Protein AF-A0A6J6NXK2-F1 (afdb_monomer)

Structure (mmCIF, N/CA/C/O backbone):
data_AF-A0A6J6NXK2-F1
#
_entry.id   AF-A0A6J6NXK2-F1
#
loop_
_atom_site.group_PDB
_atom_site.id
_atom_site.type_symbol
_atom_site.label_atom_id
_atom_site.label_alt_id
_atom_site.label_comp_id
_atom_site.label_asym_id
_atom_site.label_entity_id
_atom_site.label_seq_id
_atom_site.pdbx_PDB_ins_code
_atom_site.Cartn_x
_atom_site.Cartn_y
_atom_site.Cartn_z
_atom_site.occupancy
_atom_site.B_iso_or_equiv
_atom_site.auth_seq_id
_atom_site.auth_comp_id
_atom_site.auth_asym_id
_atom_site.auth_atom_id
_atom_site.pdbx_PDB_model_num
ATOM 1 N N . MET A 1 1 ? -5.248 13.381 -4.659 1.00 52.69 1 MET A N 1
ATOM 2 C CA . MET A 1 1 ? -5.295 11.918 -4.891 1.00 52.69 1 MET A CA 1
ATOM 3 C C . MET A 1 1 ? -4.091 11.531 -5.738 1.00 52.69 1 MET A C 1
ATOM 5 O O . MET A 1 1 ? -3.970 12.039 -6.843 1.00 52.69 1 MET A O 1
ATOM 9 N N . ILE A 1 2 ? -3.185 10.689 -5.237 1.00 67.19 2 ILE A N 1
ATOM 10 C CA . ILE A 1 2 ? -2.127 10.108 -6.083 1.00 67.19 2 ILE A CA 1
ATOM 11 C C . ILE A 1 2 ? -2.796 8.983 -6.880 1.00 67.19 2 ILE A C 1
ATOM 13 O O . ILE A 1 2 ? -3.348 8.070 -6.273 1.00 67.19 2 ILE A O 1
ATOM 17 N N . THR A 1 3 ? -2.818 9.061 -8.207 1.00 78.62 3 THR A N 1
ATOM 18 C CA . THR A 1 3 ? -3.435 8.031 -9.059 1.00 78.62 3 THR A CA 1
ATOM 19 C C . THR A 1 3 ? -2.338 7.200 -9.710 1.00 78.62 3 THR A C 1
ATOM 21 O O . THR A 1 3 ? -1.399 7.747 -10.279 1.00 78.62 3 THR A O 1
ATOM 24 N N . GLN A 1 4 ? -2.424 5.877 -9.586 1.00 84.69 4 GLN A N 1
ATOM 25 C CA . GLN A 1 4 ? -1.582 4.956 -10.342 1.00 84.69 4 GLN A CA 1
ATOM 26 C C . GLN A 1 4 ? -2.299 4.643 -11.649 1.00 84.69 4 GLN A C 1
ATOM 28 O O . GLN A 1 4 ? -3.421 4.141 -11.624 1.00 84.69 4 GLN A O 1
ATOM 33 N N . ARG A 1 5 ? -1.675 4.961 -12.783 1.00 87.06 5 ARG A N 1
ATOM 34 C CA . ARG A 1 5 ? -2.214 4.634 -14.105 1.00 87.06 5 ARG A CA 1
ATOM 35 C C . ARG A 1 5 ? -1.363 3.528 -14.721 1.00 87.06 5 ARG A C 1
ATOM 37 O O . ARG A 1 5 ? -0.155 3.730 -14.842 1.00 87.06 5 ARG A O 1
ATOM 44 N N . PRO A 1 6 ? -1.951 2.382 -15.101 1.00 87.44 6 PRO A N 1
ATOM 45 C CA . PRO A 1 6 ? -1.214 1.373 -15.844 1.00 87.44 6 PRO A CA 1
ATOM 46 C C . PRO A 1 6 ? -0.836 1.943 -17.216 1.00 87.44 6 PRO A C 1
ATOM 48 O O . PRO A 1 6 ? -1.658 2.567 -17.887 1.00 87.44 6 PRO A O 1
ATOM 51 N N . LEU A 1 7 ? 0.420 1.752 -17.619 1.00 88.06 7 LEU A N 1
ATOM 52 C CA . LEU A 1 7 ? 0.945 2.208 -18.905 1.00 88.06 7 LEU A CA 1
ATOM 53 C C . LEU A 1 7 ? 1.565 1.021 -19.639 1.00 88.06 7 LEU A C 1
ATOM 55 O O . LEU A 1 7 ? 2.506 0.410 -19.138 1.00 88.06 7 LEU A O 1
ATOM 59 N N . ALA A 1 8 ? 1.077 0.736 -20.843 1.00 87.50 8 ALA A N 1
ATOM 60 C CA . ALA A 1 8 ? 1.727 -0.185 -21.766 1.00 87.50 8 ALA A CA 1
ATOM 61 C C . ALA A 1 8 ? 2.635 0.624 -22.701 1.00 87.50 8 ALA A C 1
ATOM 63 O O . ALA A 1 8 ? 2.156 1.444 -23.482 1.00 87.50 8 ALA A O 1
ATOM 64 N N . LYS A 1 9 ? 3.953 0.425 -22.603 1.00 82.88 9 LYS A N 1
ATOM 65 C CA . LYS A 1 9 ? 4.929 1.031 -23.519 1.00 82.88 9 LYS A CA 1
ATOM 66 C C . LYS A 1 9 ? 5.494 -0.049 -24.429 1.00 82.88 9 LYS A C 1
ATOM 68 O O . LYS A 1 9 ? 6.016 -1.047 -23.939 1.00 82.88 9 LYS A O 1
ATOM 73 N N . ARG A 1 10 ? 5.429 0.171 -25.745 1.00 82.50 10 ARG A N 1
ATOM 74 C CA . ARG A 1 10 ? 6.144 -0.665 -26.714 1.00 82.50 10 ARG A CA 1
ATOM 75 C C . ARG A 1 10 ? 7.644 -0.516 -26.463 1.00 82.50 10 ARG A C 1
ATOM 77 O O . ARG A 1 10 ? 8.161 0.600 -26.469 1.00 82.50 10 ARG A O 1
ATOM 84 N N . MET A 1 11 ? 8.318 -1.630 -26.190 1.00 79.81 11 MET A N 1
ATOM 85 C CA . MET A 1 11 ? 9.763 -1.645 -25.940 1.00 79.81 11 MET A CA 1
ATOM 86 C C . MET A 1 11 ? 10.547 -1.938 -27.217 1.00 79.81 11 MET A C 1
ATOM 88 O O . MET A 1 11 ? 11.545 -1.279 -27.482 1.00 79.81 11 MET A O 1
ATOM 92 N N . LEU A 1 12 ? 10.060 -2.881 -28.025 1.00 80.81 12 LEU A N 1
ATOM 93 C CA . LEU A 1 12 ? 10.629 -3.267 -29.313 1.00 80.81 12 LEU A CA 1
ATOM 94 C C . LEU A 1 12 ? 9.497 -3.606 -30.305 1.00 80.81 12 LEU A C 1
ATOM 96 O O . LEU A 1 12 ? 8.406 -3.975 -29.858 1.00 80.81 12 LEU A O 1
ATOM 100 N N . PRO A 1 13 ? 9.733 -3.487 -31.626 1.00 77.44 13 PRO A N 1
ATOM 101 C CA . PRO A 1 13 ? 10.898 -2.852 -32.253 1.00 77.44 13 PRO A CA 1
ATOM 102 C C . PRO A 1 13 ? 10.901 -1.335 -32.016 1.00 77.44 13 PRO A C 1
ATOM 104 O O . PRO A 1 13 ? 9.840 -0.733 -31.799 1.00 77.44 13 PRO A O 1
ATOM 107 N N . LEU A 1 14 ? 12.089 -0.722 -32.034 1.00 71.75 14 LEU A N 1
ATOM 108 C CA . LEU A 1 14 ? 12.217 0.734 -31.960 1.00 71.75 14 LEU A CA 1
ATOM 109 C C . LEU A 1 14 ? 11.453 1.361 -33.129 1.00 71.75 14 LEU A C 1
ATOM 111 O O . LEU A 1 14 ? 11.466 0.853 -34.247 1.00 71.75 14 LEU A O 1
ATOM 115 N N . GLU A 1 15 ? 10.715 2.426 -32.846 1.00 72.56 15 GLU A N 1
ATOM 116 C CA . GLU A 1 15 ? 10.096 3.224 -33.894 1.00 72.56 15 GLU A CA 1
ATOM 117 C C . GLU A 1 15 ? 11.198 4.036 -34.573 1.00 72.56 15 GLU A C 1
ATOM 119 O O . GLU A 1 15 ? 11.879 4.827 -33.920 1.00 72.56 15 GLU A O 1
ATOM 124 N N . ILE A 1 16 ? 11.419 3.779 -35.862 1.00 67.12 16 ILE A N 1
ATOM 125 C CA . ILE A 1 16 ? 12.352 4.562 -36.6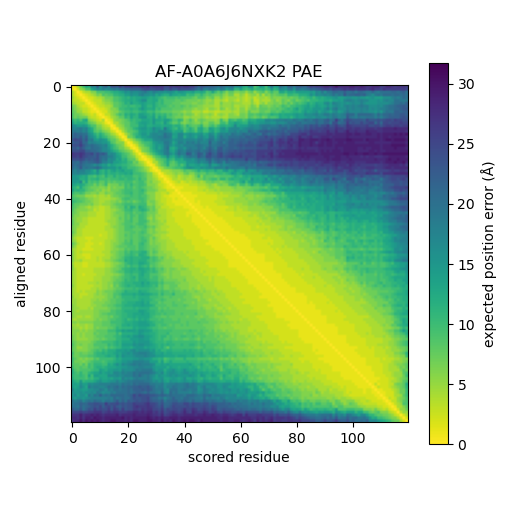66 1.00 67.12 16 ILE A CA 1
ATOM 126 C C . ILE A 1 16 ? 11.627 5.863 -36.984 1.00 67.12 16 ILE A C 1
ATOM 128 O O . ILE A 1 16 ? 10.725 5.894 -37.818 1.00 67.12 16 ILE A O 1
ATOM 132 N N . VAL A 1 17 ? 11.976 6.926 -36.266 1.00 72.75 17 VAL A N 1
ATOM 133 C CA . VAL A 1 17 ? 11.512 8.268 -36.608 1.00 72.75 17 VAL A CA 1
ATOM 134 C C . VAL A 1 17 ? 12.358 8.718 -37.788 1.00 72.75 17 VAL A C 1
ATOM 136 O O . VAL A 1 17 ? 13.546 8.996 -37.621 1.00 72.7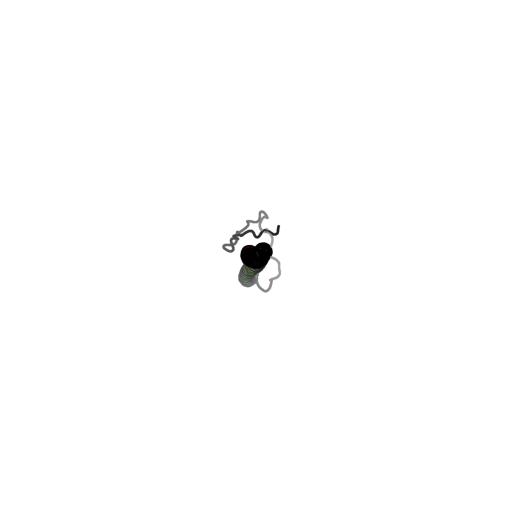5 17 VAL A O 1
ATOM 139 N N . GLU A 1 18 ? 11.773 8.736 -38.985 1.00 65.25 18 GLU A N 1
ATOM 140 C CA . GLU A 1 18 ? 12.462 9.296 -40.142 1.00 65.25 18 GLU A CA 1
ATOM 141 C C . GLU A 1 18 ? 12.747 10.774 -39.877 1.00 65.25 18 GLU A C 1
ATOM 143 O O . GLU A 1 18 ? 11.855 11.574 -39.584 1.00 65.25 18 GLU A O 1
ATOM 148 N N . SER A 1 19 ? 14.029 11.124 -39.915 1.00 67.00 19 SER A N 1
ATOM 149 C CA . SER A 1 19 ? 14.457 12.508 -39.799 1.00 67.00 19 SER A CA 1
ATOM 150 C C . SER A 1 19 ? 14.059 13.246 -41.073 1.00 67.00 19 SER A C 1
ATOM 152 O O . SER A 1 19 ? 14.411 12.821 -42.169 1.00 67.00 19 SER A O 1
ATOM 154 N N . SER A 1 20 ? 13.371 14.382 -40.942 1.00 64.00 20 SER A N 1
ATOM 155 C CA . SER A 1 20 ? 13.101 15.279 -42.074 1.00 64.00 20 SER A CA 1
ATOM 156 C C . SER A 1 20 ? 14.341 16.062 -42.518 1.00 64.00 20 SER A C 1
ATOM 158 O O . SER A 1 20 ? 14.259 16.864 -43.448 1.00 64.00 20 SER A O 1
ATOM 160 N N . ALA A 1 21 ? 15.469 15.907 -41.817 1.00 69.56 21 ALA A N 1
ATOM 161 C CA . ALA A 1 21 ? 16.724 16.512 -42.224 1.00 69.56 21 ALA A CA 1
ATOM 162 C C . ALA A 1 21 ? 17.290 15.721 -43.414 1.00 69.56 21 ALA A C 1
ATOM 164 O O . ALA A 1 21 ? 17.419 14.498 -43.304 1.00 69.56 21 ALA A O 1
ATOM 165 N N . PRO A 1 22 ? 17.640 16.387 -44.530 1.00 64.25 22 PRO A N 1
ATOM 166 C CA . PRO A 1 22 ? 18.340 15.717 -45.614 1.00 64.25 22 PRO A CA 1
ATOM 167 C C . PRO A 1 22 ? 19.620 15.071 -45.056 1.00 64.25 22 PRO A C 1
ATOM 169 O O . PRO A 1 22 ? 20.255 15.662 -44.172 1.00 64.25 22 PRO A O 1
ATOM 172 N N . PRO A 1 23 ? 19.992 13.862 -45.521 1.00 66.31 23 PRO A N 1
ATOM 173 C CA . PRO A 1 23 ? 21.270 13.268 -45.152 1.00 66.31 23 PRO A CA 1
ATOM 174 C C . PRO A 1 23 ? 22.377 14.285 -45.433 1.00 66.31 23 PRO A C 1
ATOM 176 O O . PRO A 1 23 ? 22.305 15.020 -46.417 1.00 66.31 23 PRO A O 1
ATOM 179 N N . ALA A 1 24 ? 23.353 14.380 -44.528 1.00 67.31 24 ALA A N 1
ATOM 180 C CA . ALA A 1 24 ? 24.446 15.330 -44.666 1.00 67.31 24 ALA A CA 1
ATOM 181 C C . ALA A 1 24 ? 25.201 15.040 -45.972 1.00 67.31 24 ALA A C 1
ATOM 183 O O . ALA A 1 24 ? 25.967 14.084 -46.055 1.00 67.31 24 ALA A O 1
ATOM 184 N N . ASP A 1 25 ? 24.939 15.852 -46.993 1.00 57.41 25 ASP A N 1
ATOM 185 C CA . ASP A 1 25 ? 25.555 15.746 -48.310 1.00 57.41 25 ASP A CA 1
ATOM 186 C C . ASP A 1 25 ? 26.908 16.468 -48.239 1.00 57.41 25 ASP A C 1
ATOM 188 O O . ASP A 1 25 ? 27.049 17.655 -48.536 1.00 57.41 25 ASP A O 1
ATOM 192 N N . GLY A 1 26 ? 27.896 15.781 -47.669 1.00 65.31 26 GLY A N 1
ATOM 193 C CA . GLY A 1 26 ? 29.229 16.313 -47.422 1.00 65.31 26 GLY A CA 1
ATOM 194 C C . GLY A 1 26 ? 30.245 15.191 -47.215 1.00 65.31 26 GLY A C 1
ATOM 195 O O . GLY A 1 26 ? 29.860 14.075 -46.862 1.00 65.31 26 GLY A O 1
ATOM 196 N N . PRO A 1 27 ? 31.544 15.450 -47.455 1.00 65.25 27 PRO A N 1
ATOM 197 C CA . PRO A 1 27 ? 32.577 14.454 -47.212 1.00 65.25 27 PRO A CA 1
ATOM 198 C C . PRO A 1 27 ? 32.523 13.998 -45.750 1.00 65.25 27 PRO A C 1
ATOM 200 O O . PRO A 1 27 ? 32.377 14.819 -44.840 1.00 65.25 27 PRO A O 1
ATOM 203 N N . LEU A 1 28 ? 32.637 12.683 -45.541 1.00 69.50 28 LEU A N 1
ATOM 204 C CA . LEU A 1 28 ? 32.782 12.097 -44.211 1.00 69.50 28 LEU A CA 1
ATOM 205 C C . LEU A 1 28 ? 33.934 12.800 -43.466 1.00 69.50 28 LEU A C 1
ATOM 207 O O . LEU A 1 28 ? 34.900 13.228 -44.109 1.00 69.50 28 LEU A O 1
ATOM 211 N N . PRO A 1 29 ? 33.846 12.957 -42.133 1.00 71.88 29 PRO A N 1
ATOM 212 C CA . PRO A 1 29 ? 34.912 13.584 -41.359 1.00 71.88 29 PRO A CA 1
ATOM 213 C C . PRO A 1 29 ? 36.269 12.932 -41.666 1.00 71.88 29 PRO A C 1
ATOM 215 O O . PRO A 1 29 ? 36.374 11.714 -41.754 1.00 71.88 29 PRO A O 1
ATOM 218 N N . LEU A 1 30 ? 37.318 13.753 -41.813 1.00 75.62 30 LEU A N 1
ATOM 219 C CA . LEU A 1 30 ? 38.698 13.329 -42.128 1.00 75.62 30 LEU A CA 1
ATOM 220 C C . LEU A 1 30 ? 39.384 12.530 -40.997 1.00 75.62 30 LEU A C 1
ATOM 222 O O . LEU A 1 30 ? 40.587 12.290 -41.055 1.00 75.62 30 LEU A O 1
ATOM 226 N N . TYR A 1 31 ? 38.648 12.182 -39.946 1.00 76.56 31 TYR A N 1
ATOM 227 C CA . TYR A 1 31 ? 39.136 11.499 -38.759 1.00 76.56 31 TYR A CA 1
ATOM 228 C C . TYR A 1 31 ? 38.201 10.345 -38.412 1.00 76.56 31 TYR A C 1
ATOM 230 O O . TYR A 1 31 ? 36.976 10.471 -38.470 1.00 76.56 31 TYR A O 1
ATOM 238 N N . GLU A 1 32 ? 38.801 9.217 -38.051 1.00 77.06 32 GLU A N 1
ATOM 239 C CA . GLU A 1 32 ? 38.093 8.013 -37.639 1.00 77.06 32 GLU A CA 1
ATOM 240 C C . GLU A 1 32 ? 37.788 8.085 -36.139 1.00 77.06 32 GLU A C 1
ATOM 242 O O . GLU A 1 32 ? 38.620 8.507 -35.333 1.00 77.06 32 GLU A O 1
ATOM 247 N N . PHE A 1 33 ? 36.566 7.7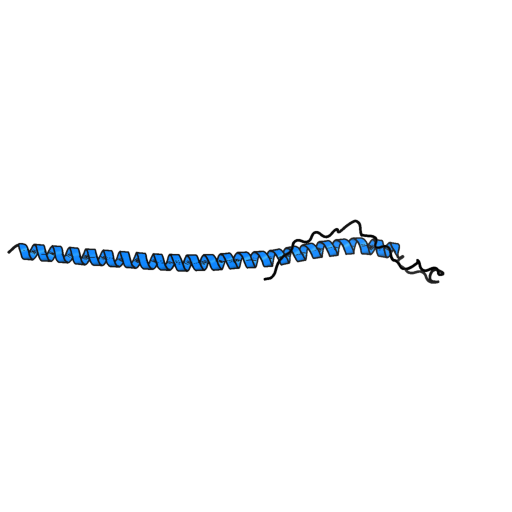10 -35.768 1.00 80.06 33 PHE A N 1
ATOM 248 C CA . PHE A 1 33 ? 36.164 7.586 -34.373 1.00 80.06 33 PHE A CA 1
ATOM 249 C C . PHE A 1 33 ? 36.350 6.141 -33.917 1.00 80.06 33 PHE A C 1
ATOM 251 O O . PHE A 1 33 ? 35.818 5.224 -34.542 1.00 80.06 33 PHE A O 1
ATOM 258 N N . GLU A 1 34 ? 37.047 5.957 -32.796 1.00 83.94 34 GLU A N 1
ATOM 259 C CA . GLU A 1 34 ? 37.133 4.676 -32.096 1.00 83.94 34 GLU A CA 1
ATOM 260 C C . GLU A 1 34 ? 36.379 4.763 -30.759 1.00 83.94 34 GLU A C 1
ATOM 262 O O . GLU A 1 34 ? 36.677 5.654 -29.953 1.00 83.94 34 GLU A O 1
ATOM 267 N N . PRO A 1 35 ? 35.416 3.863 -30.476 1.00 86.00 35 PRO A N 1
ATOM 268 C CA . PRO A 1 35 ? 34.905 2.776 -31.322 1.00 86.00 35 PRO A CA 1
ATOM 269 C C . PRO A 1 35 ? 33.966 3.267 -32.439 1.00 86.00 35 PRO A C 1
ATOM 271 O O . PRO A 1 35 ? 33.479 4.400 -32.398 1.00 86.00 35 PRO A O 1
ATOM 274 N N . SER A 1 36 ? 33.687 2.407 -33.428 1.00 87.12 36 SER A N 1
ATOM 275 C CA . SER A 1 36 ? 32.806 2.771 -34.543 1.00 87.12 36 SER A CA 1
ATOM 276 C C . SER A 1 36 ? 31.379 3.061 -34.060 1.00 87.12 36 SER A C 1
ATOM 278 O O . SER A 1 36 ? 30.935 2.573 -33.019 1.00 87.12 36 SER A O 1
ATOM 280 N N . ALA A 1 37 ? 30.613 3.832 -34.838 1.00 85.44 37 ALA A N 1
ATOM 281 C CA . ALA A 1 37 ? 29.219 4.129 -34.501 1.00 85.44 37 ALA A CA 1
ATOM 282 C C . ALA A 1 37 ? 28.358 2.857 -34.341 1.00 85.44 37 ALA A C 1
ATOM 284 O O . ALA A 1 37 ? 27.453 2.838 -33.506 1.00 85.44 37 ALA A O 1
ATOM 285 N N . GLY A 1 38 ? 28.658 1.802 -35.109 1.00 86.94 38 GLY A N 1
ATOM 286 C CA . GLY A 1 38 ? 28.007 0.495 -34.989 1.00 86.94 38 GLY A CA 1
ATOM 287 C C . GLY A 1 38 ? 28.336 -0.187 -33.663 1.00 86.94 38 GLY A C 1
ATOM 288 O O . GLY A 1 38 ? 27.423 -0.543 -32.925 1.00 86.94 38 GLY A O 1
ATOM 289 N N . ASP A 1 39 ? 29.620 -0.255 -33.303 1.00 89.94 39 ASP A N 1
ATOM 290 C CA . ASP A 1 39 ? 30.068 -0.877 -32.046 1.00 89.94 39 ASP A CA 1
ATOM 291 C C . ASP A 1 39 ? 29.492 -0.161 -30.815 1.00 89.94 39 ASP A C 1
ATOM 293 O O . ASP A 1 39 ? 29.085 -0.786 -29.831 1.00 89.94 39 ASP A O 1
ATOM 297 N N . VAL A 1 40 ? 29.421 1.175 -30.869 1.00 89.88 40 VAL A N 1
ATOM 298 C CA . VAL A 1 40 ? 28.793 1.989 -29.822 1.00 89.88 40 VAL A CA 1
ATOM 299 C C . VAL A 1 40 ? 27.305 1.661 -29.710 1.00 89.88 40 VAL A C 1
ATOM 301 O O . VAL A 1 40 ? 26.794 1.496 -28.599 1.00 89.88 40 VAL A O 1
ATOM 304 N N . LEU A 1 41 ? 26.599 1.558 -30.837 1.00 88.38 41 LEU A N 1
ATOM 305 C CA . LEU A 1 41 ? 25.174 1.240 -30.854 1.00 88.38 41 LEU A CA 1
ATOM 306 C C . LEU A 1 41 ? 24.902 -0.174 -30.317 1.00 88.38 41 LEU A C 1
ATOM 308 O O . LEU A 1 41 ? 24.005 -0.336 -29.486 1.00 88.38 41 LEU A O 1
ATOM 312 N N . ASP A 1 42 ? 25.709 -1.160 -30.708 1.00 90.31 42 ASP A N 1
ATOM 313 C CA . ASP A 1 42 ? 25.611 -2.548 -30.241 1.00 90.31 42 ASP A CA 1
ATOM 314 C C . ASP A 1 42 ? 25.837 -2.667 -28.729 1.00 90.31 42 ASP A C 1
ATOM 316 O O . ASP A 1 42 ? 25.162 -3.448 -28.056 1.00 90.31 42 ASP A O 1
ATOM 320 N N . ALA A 1 43 ? 26.720 -1.845 -28.157 1.00 91.25 43 ALA A N 1
ATOM 321 C CA . ALA A 1 43 ? 26.924 -1.785 -26.710 1.00 91.25 43 ALA A CA 1
ATOM 322 C C . ALA A 1 43 ? 25.808 -1.018 -25.970 1.00 91.25 43 ALA A C 1
ATOM 324 O O . ALA A 1 43 ? 25.462 -1.344 -24.827 1.00 91.25 43 ALA A O 1
ATOM 325 N N . LEU A 1 44 ? 25.244 0.025 -26.586 1.00 91.06 44 LEU A N 1
ATOM 326 C CA . LEU A 1 44 ? 24.221 0.876 -25.972 1.00 91.06 44 LEU A CA 1
ATOM 327 C C . LEU A 1 44 ? 22.830 0.240 -25.974 1.00 91.06 44 LEU A C 1
ATOM 329 O O . LEU A 1 44 ? 22.089 0.411 -25.001 1.00 91.06 44 LEU A O 1
ATOM 333 N N . LEU A 1 45 ? 22.459 -0.481 -27.034 1.00 89.56 45 LEU A N 1
ATOM 334 C CA . LEU A 1 45 ? 21.120 -1.055 -27.189 1.00 89.56 45 LEU A CA 1
ATOM 335 C C . LEU A 1 45 ? 20.727 -2.000 -26.033 1.00 89.56 45 LEU A C 1
ATOM 337 O O . LEU A 1 45 ? 19.652 -1.790 -25.459 1.00 89.56 45 LEU A O 1
ATOM 341 N N . PRO A 1 46 ? 21.562 -2.971 -25.604 1.00 91.38 46 PRO A N 1
ATOM 342 C CA . PRO A 1 46 ? 21.249 -3.829 -24.461 1.00 91.38 46 PRO A CA 1
ATOM 343 C C . PRO A 1 46 ? 21.051 -3.029 -23.169 1.00 91.38 46 PRO A C 1
ATOM 345 O O . PRO A 1 46 ? 20.038 -3.186 -22.486 1.00 91.38 46 PRO A O 1
ATOM 348 N N . ARG A 1 47 ? 21.958 -2.086 -22.882 1.00 93.00 47 ARG A N 1
ATOM 349 C CA . ARG A 1 47 ? 21.886 -1.218 -21.693 1.00 93.00 47 ARG A CA 1
ATOM 350 C C . ARG A 1 47 ? 20.631 -0.356 -21.672 1.00 93.00 47 ARG A C 1
AT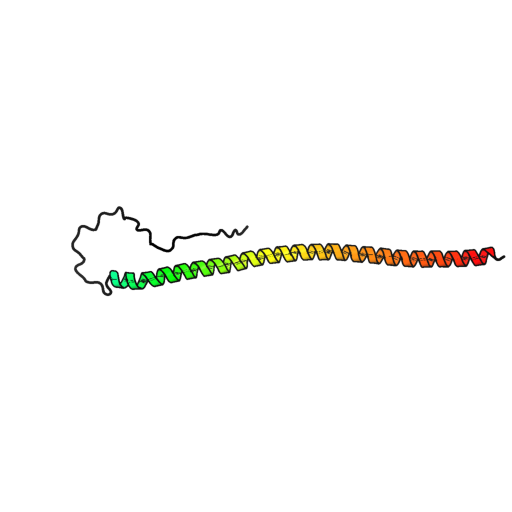OM 352 O O . ARG A 1 47 ? 20.051 -0.124 -20.608 1.00 93.00 47 ARG A O 1
ATOM 359 N N . TYR A 1 48 ? 20.204 0.128 -22.835 1.00 90.00 48 TYR A N 1
ATOM 360 C CA . TYR A 1 48 ? 18.975 0.897 -22.974 1.00 90.00 48 TYR A CA 1
ATOM 361 C C . TYR A 1 48 ? 17.743 0.057 -22.616 1.00 90.00 48 TYR A C 1
ATOM 363 O O . TYR A 1 48 ? 16.892 0.505 -21.839 1.00 90.00 48 TYR A O 1
ATOM 371 N N . VAL A 1 49 ? 17.660 -1.167 -23.144 1.00 90.44 49 VAL A N 1
ATOM 372 C CA . VAL A 1 49 ? 16.551 -2.092 -22.868 1.00 90.44 49 VAL A CA 1
ATOM 373 C C . VAL A 1 49 ? 16.531 -2.492 -21.392 1.00 90.44 49 VAL A C 1
ATOM 375 O O . VAL A 1 49 ? 15.481 -2.383 -20.753 1.00 90.44 49 VAL A O 1
ATOM 378 N N . GLU A 1 50 ? 17.679 -2.864 -20.822 1.00 93.06 50 GLU A N 1
ATOM 379 C CA . GLU A 1 50 ? 17.818 -3.183 -19.395 1.00 93.06 50 GLU A CA 1
ATOM 380 C C . GLU A 1 50 ? 17.350 -2.026 -18.511 1.00 93.06 50 GLU A C 1
ATOM 382 O O . GLU A 1 50 ? 16.507 -2.209 -17.631 1.00 93.06 50 GLU A O 1
ATOM 387 N N . SER A 1 51 ? 17.827 -0.810 -18.791 1.00 93.12 51 SER A N 1
ATOM 388 C CA . SER A 1 51 ? 17.459 0.387 -18.029 1.00 93.12 51 SER A CA 1
ATOM 389 C C . SER A 1 51 ? 15.958 0.669 -18.099 1.00 93.12 51 SER A C 1
ATOM 391 O O . SER A 1 51 ? 15.346 1.056 -17.099 1.00 93.12 51 SER A O 1
ATOM 393 N N . ARG A 1 52 ? 15.327 0.453 -19.261 1.00 90.88 52 ARG A N 1
ATOM 394 C CA . ARG A 1 52 ? 13.876 0.612 -19.425 1.00 90.88 52 ARG A CA 1
ATOM 395 C C . ARG A 1 52 ? 13.077 -0.415 -18.633 1.00 90.88 52 ARG A C 1
ATOM 397 O O . ARG A 1 52 ? 12.094 -0.037 -17.993 1.00 90.88 52 ARG A O 1
ATOM 404 N N . ILE A 1 53 ? 13.483 -1.681 -18.662 1.00 92.31 53 ILE A N 1
ATOM 405 C CA . ILE A 1 53 ? 12.828 -2.745 -17.890 1.00 92.31 53 ILE A CA 1
ATOM 406 C C . ILE A 1 53 ? 12.992 -2.469 -16.396 1.00 92.31 53 ILE A C 1
ATOM 408 O O . ILE A 1 53 ? 12.008 -2.473 -15.656 1.00 92.31 53 ILE A O 1
ATOM 412 N N . PHE A 1 54 ? 14.207 -2.145 -15.960 1.00 95.25 54 PHE A N 1
ATOM 413 C CA . PHE A 1 54 ? 14.493 -1.829 -14.567 1.00 95.25 54 PHE A CA 1
ATOM 414 C C . PHE A 1 54 ? 13.663 -0.640 -14.070 1.00 95.25 54 PHE A C 1
ATOM 416 O O . PHE A 1 54 ? 13.052 -0.702 -13.003 1.00 95.25 54 PHE A O 1
ATOM 423 N N . ASN A 1 55 ? 13.545 0.418 -14.877 1.00 93.62 55 ASN A N 1
ATOM 424 C CA . ASN A 1 55 ? 12.682 1.549 -14.556 1.00 93.62 55 ASN A CA 1
ATOM 425 C C . ASN A 1 55 ? 11.206 1.136 -14.420 1.00 93.62 55 ASN A C 1
ATOM 427 O O . ASN A 1 55 ? 10.547 1.561 -13.472 1.00 93.62 55 ASN A O 1
ATOM 431 N N . ALA A 1 56 ? 10.691 0.290 -15.318 1.00 92.62 56 ALA A N 1
ATOM 432 C CA . ALA A 1 56 ? 9.316 -0.203 -15.238 1.00 92.62 56 ALA A CA 1
ATOM 433 C C . ALA A 1 56 ? 9.063 -1.002 -13.947 1.00 92.62 56 ALA A C 1
ATOM 435 O O . ALA A 1 56 ? 8.040 -0.800 -13.289 1.00 92.62 56 ALA A O 1
ATOM 436 N N . LEU A 1 57 ? 10.015 -1.847 -13.541 1.00 94.81 57 LEU A N 1
ATOM 437 C CA . LEU A 1 57 ? 9.945 -2.598 -12.285 1.00 94.81 57 LEU A CA 1
ATOM 438 C C . LEU A 1 57 ? 9.948 -1.668 -11.064 1.00 94.81 57 LEU A C 1
ATOM 440 O O . LEU A 1 57 ? 9.108 -1.825 -10.177 1.00 94.81 57 LEU A O 1
ATOM 444 N N . LEU A 1 58 ? 10.823 -0.657 -11.042 1.00 95.19 58 LEU A N 1
ATOM 445 C CA . LEU A 1 58 ? 10.859 0.341 -9.966 1.00 95.19 58 LEU A CA 1
ATOM 446 C C . LEU A 1 58 ? 9.540 1.116 -9.852 1.00 95.19 58 LEU A C 1
ATOM 448 O O . LEU A 1 58 ? 9.022 1.303 -8.750 1.00 95.19 58 LEU A O 1
ATOM 452 N N . GLN A 1 59 ? 8.967 1.538 -10.983 1.00 92.69 59 GLN A N 1
ATOM 453 C CA . GLN A 1 59 ? 7.669 2.219 -11.014 1.00 92.69 59 GLN A CA 1
ATOM 454 C C . GLN A 1 59 ? 6.538 1.311 -10.512 1.00 92.69 59 GLN A C 1
ATOM 456 O O . GLN A 1 59 ? 5.655 1.775 -9.784 1.00 92.69 59 GLN A O 1
ATOM 461 N N . SER A 1 60 ? 6.578 0.019 -10.854 1.00 93.12 60 SER A N 1
ATOM 462 C CA . SER A 1 60 ? 5.619 -0.977 -10.369 1.00 93.12 60 SER A CA 1
ATOM 463 C C . SER A 1 60 ? 5.718 -1.163 -8.853 1.00 93.12 60 SER A C 1
ATOM 465 O O . SER A 1 60 ? 4.708 -1.046 -8.161 1.00 93.12 60 SER A O 1
ATOM 467 N N . ALA A 1 61 ? 6.924 -1.359 -8.315 1.00 95.12 61 ALA A N 1
ATOM 468 C CA . ALA A 1 61 ? 7.146 -1.527 -6.877 1.00 95.12 61 ALA A CA 1
ATOM 469 C C . ALA A 1 61 ? 6.719 -0.283 -6.074 1.00 95.12 61 ALA A C 1
ATOM 471 O O . ALA A 1 61 ? 6.021 -0.382 -5.063 1.00 95.12 61 ALA A O 1
ATOM 472 N N . ALA A 1 62 ? 7.065 0.917 -6.552 1.00 92.94 62 ALA A N 1
ATOM 473 C CA . ALA A 1 62 ? 6.627 2.165 -5.929 1.00 92.94 62 ALA A CA 1
ATOM 474 C C . ALA A 1 62 ? 5.093 2.310 -5.950 1.00 92.94 62 ALA A C 1
ATOM 476 O O . ALA A 1 62 ? 4.481 2.702 -4.948 1.00 92.94 62 ALA A O 1
ATOM 477 N N . SER A 1 63 ? 4.462 1.958 -7.075 1.00 93.94 63 SER A N 1
ATOM 478 C CA . SER A 1 63 ? 3.005 1.968 -7.234 1.00 93.94 63 SER A CA 1
ATOM 479 C C . SER A 1 63 ? 2.321 0.982 -6.292 1.00 93.94 63 SER A C 1
ATOM 481 O O . SER A 1 63 ? 1.328 1.342 -5.656 1.00 93.94 63 SER A O 1
ATOM 483 N N . GLU A 1 64 ? 2.876 -0.219 -6.147 1.00 94.06 64 GLU A N 1
ATOM 484 C CA . GLU A 1 64 ? 2.396 -1.248 -5.231 1.00 94.06 64 GLU A CA 1
ATOM 485 C C . GLU A 1 64 ? 2.457 -0.769 -3.779 1.00 94.06 64 GLU A C 1
ATOM 487 O O . GLU A 1 64 ? 1.448 -0.808 -3.076 1.00 94.06 64 GLU A O 1
ATOM 492 N N . HIS A 1 65 ? 3.600 -0.251 -3.323 1.00 94.69 65 HIS A N 1
ATOM 493 C CA . HIS A 1 65 ? 3.732 0.263 -1.960 1.00 94.69 65 HIS A CA 1
ATOM 494 C C . HIS A 1 65 ? 2.747 1.400 -1.671 1.00 94.69 65 HIS A C 1
ATOM 496 O O . HIS A 1 65 ? 2.142 1.441 -0.595 1.00 94.69 65 HIS A O 1
ATOM 502 N N . ALA A 1 66 ? 2.550 2.310 -2.626 1.00 92.69 66 ALA A N 1
ATOM 503 C CA . ALA A 1 66 ? 1.591 3.398 -2.488 1.00 92.69 66 ALA A CA 1
ATOM 504 C C . ALA A 1 66 ? 0.137 2.895 -2.441 1.00 92.69 66 ALA A C 1
ATOM 506 O O . ALA A 1 66 ? -0.651 3.383 -1.625 1.00 92.69 66 ALA A O 1
ATOM 507 N N . ALA A 1 67 ? -0.220 1.921 -3.284 1.00 92.62 67 ALA A N 1
ATOM 508 C CA . ALA A 1 67 ? -1.541 1.295 -3.292 1.00 92.62 67 ALA A CA 1
ATOM 509 C C . ALA A 1 67 ? -1.797 0.516 -1.994 1.00 92.62 67 ALA A C 1
ATOM 511 O O . ALA A 1 67 ? -2.821 0.725 -1.343 1.00 92.62 67 ALA A O 1
ATOM 512 N N . ARG A 1 68 ? -0.826 -0.293 -1.556 1.00 94.75 68 ARG A N 1
ATOM 513 C CA . ARG A 1 68 ? -0.879 -1.063 -0.308 1.00 94.75 68 ARG A CA 1
ATOM 514 C C . ARG A 1 68 ? -1.047 -0.152 0.900 1.00 94.75 68 ARG A C 1
ATOM 516 O O . ARG A 1 68 ? -1.922 -0.396 1.720 1.00 94.75 68 ARG A O 1
ATOM 523 N N . ARG A 1 69 ? -0.270 0.932 0.998 1.00 94.81 69 ARG A N 1
ATOM 524 C CA . ARG A 1 69 ? -0.396 1.903 2.098 1.00 94.81 69 ARG A CA 1
ATOM 525 C C . ARG A 1 69 ? -1.796 2.515 2.156 1.00 94.81 69 ARG A C 1
ATOM 527 O O . ARG A 1 69 ? -2.342 2.674 3.241 1.00 94.81 69 ARG A O 1
ATOM 534 N N . ARG A 1 70 ? -2.386 2.839 1.001 1.00 92.44 70 ARG A N 1
ATOM 535 C CA . ARG A 1 70 ? -3.764 3.348 0.932 1.00 92.44 70 ARG A CA 1
ATOM 536 C C . ARG A 1 70 ? -4.794 2.310 1.364 1.00 92.44 70 ARG A C 1
ATOM 538 O O . ARG A 1 70 ? -5.664 2.644 2.160 1.00 92.44 70 ARG A O 1
ATOM 545 N N . ALA A 1 71 ? -4.676 1.079 0.873 1.00 94.19 71 ALA A N 1
ATOM 546 C CA . ALA A 1 71 ? -5.566 -0.014 1.254 1.00 94.19 71 ALA A CA 1
ATOM 547 C C . ALA A 1 71 ? -5.502 -0.288 2.764 1.00 94.19 71 ALA A C 1
ATOM 549 O O . ALA A 1 71 ? -6.536 -0.364 3.418 1.00 94.19 71 ALA A O 1
ATOM 550 N N . MET A 1 72 ? -4.293 -0.341 3.330 1.00 97.19 72 MET A N 1
ATOM 551 C CA . MET A 1 72 ? -4.095 -0.558 4.764 1.00 97.19 72 MET A CA 1
ATOM 552 C C . MET A 1 72 ? -4.640 0.597 5.600 1.00 97.19 72 MET A C 1
ATOM 554 O O . MET A 1 72 ? -5.299 0.340 6.596 1.00 97.19 72 MET A O 1
ATOM 558 N N . LYS A 1 73 ? -4.457 1.854 5.167 1.00 96.25 73 LYS A N 1
ATOM 559 C CA . LYS A 1 73 ? -5.072 3.001 5.848 1.00 96.25 73 LYS A CA 1
ATOM 560 C C . LYS A 1 73 ? -6.597 2.863 5.906 1.00 96.25 73 LYS A C 1
ATOM 562 O O . LYS A 1 73 ? -7.167 2.977 6.980 1.00 96.25 73 LYS A O 1
ATOM 567 N N . SER A 1 74 ? -7.240 2.550 4.779 1.00 96.06 74 SER A N 1
ATOM 568 C CA . SER A 1 74 ? -8.691 2.332 4.753 1.00 96.06 74 SER A CA 1
ATOM 569 C C . SER A 1 74 ? -9.120 1.166 5.648 1.00 96.06 74 SER A C 1
ATOM 571 O O . SER A 1 74 ? -10.161 1.249 6.289 1.00 96.06 74 SER A O 1
ATOM 573 N N . ALA A 1 75 ? -8.334 0.088 5.707 1.00 97.56 75 ALA A N 1
ATOM 574 C CA . ALA A 1 75 ? -8.612 -1.037 6.594 1.00 97.56 75 ALA A CA 1
ATOM 575 C C . ALA A 1 75 ? -8.506 -0.640 8.077 1.00 97.56 75 ALA A C 1
ATOM 577 O O . ALA A 1 75 ? -9.368 -1.023 8.864 1.00 97.56 75 ALA A O 1
ATOM 578 N N . THR A 1 76 ? -7.495 0.151 8.451 1.00 98.25 76 THR A N 1
ATOM 579 C CA . THR A 1 76 ? -7.338 0.693 9.809 1.00 98.25 76 THR A CA 1
ATOM 580 C C . THR A 1 76 ? -8.495 1.613 10.180 1.00 98.25 76 THR A C 1
ATOM 582 O O . THR A 1 76 ? -9.093 1.415 11.233 1.00 98.25 76 THR A O 1
ATOM 585 N N . ASP A 1 77 ? -8.861 2.549 9.301 1.00 97.75 77 ASP A N 1
ATOM 586 C CA . ASP A 1 77 ? -9.969 3.483 9.534 1.00 97.75 77 ASP A CA 1
ATOM 587 C C . ASP A 1 77 ? -11.290 2.710 9.773 1.00 97.75 77 ASP A C 1
ATOM 589 O O . ASP A 1 77 ? -12.012 2.976 10.738 1.00 97.75 77 ASP A O 1
ATOM 593 N N . ASN A 1 78 ? -11.559 1.674 8.967 1.00 97.44 78 ASN A N 1
ATOM 594 C CA . ASN A 1 78 ? -12.729 0.800 9.135 1.00 97.44 78 ASN A CA 1
ATOM 595 C C . ASN A 1 78 ? -12.675 -0.009 10.444 1.00 97.44 78 ASN A C 1
ATOM 597 O O . ASN A 1 78 ? -13.687 -0.178 11.126 1.00 97.44 78 ASN A O 1
ATOM 601 N N . ALA A 1 79 ? -11.500 -0.529 10.808 1.00 98.44 79 ALA A N 1
ATOM 602 C CA . ALA A 1 79 ? -11.321 -1.273 12.050 1.00 98.44 79 ALA A CA 1
ATOM 603 C C . ALA A 1 79 ? -11.542 -0.379 13.280 1.00 98.44 79 ALA A C 1
ATOM 605 O O . ALA A 1 79 ? -12.194 -0.803 14.234 1.00 98.44 79 ALA A O 1
ATOM 606 N N . GLU A 1 80 ? -11.067 0.867 13.257 1.00 98.38 80 GLU A N 1
ATOM 607 C CA . GLU A 1 80 ? -11.314 1.838 14.327 1.00 98.38 80 GLU A CA 1
ATOM 608 C C . GLU A 1 80 ? -12.802 2.157 14.489 1.00 98.38 80 GLU A C 1
ATOM 610 O O . GLU A 1 80 ? -13.294 2.270 15.617 1.00 98.38 80 GLU A O 1
ATOM 615 N N . GLU A 1 81 ? -13.538 2.286 13.385 1.00 98.19 81 GLU A N 1
ATOM 616 C CA . GLU A 1 81 ? -14.988 2.474 13.427 1.00 98.19 81 GLU A CA 1
ATOM 617 C C . GLU A 1 81 ? -15.688 1.271 14.073 1.00 98.19 81 GLU A C 1
ATOM 619 O O . GLU A 1 81 ? -16.512 1.440 14.983 1.00 98.19 81 GLU A O 1
ATOM 624 N N . LEU A 1 82 ? -15.309 0.052 13.675 1.00 98.31 82 LEU A N 1
ATOM 625 C CA . LEU A 1 82 ? -15.827 -1.178 14.272 1.00 98.31 82 LEU A CA 1
ATOM 626 C C . LEU A 1 82 ? -15.533 -1.236 15.771 1.00 98.31 82 LEU A C 1
ATOM 628 O O . LEU A 1 82 ? -16.461 -1.449 16.552 1.00 98.31 82 LEU A O 1
ATOM 632 N N . ILE A 1 83 ? -14.295 -0.961 16.189 1.00 98.44 83 ILE A N 1
ATOM 633 C CA . ILE A 1 83 ? -13.899 -0.921 17.603 1.00 98.44 83 ILE A CA 1
ATOM 634 C C . ILE A 1 83 ? -14.776 0.067 18.376 1.00 98.44 83 ILE A C 1
ATOM 636 O O . ILE A 1 83 ? -15.343 -0.292 19.412 1.00 98.44 83 ILE A O 1
ATOM 640 N N . LYS A 1 84 ? -14.958 1.292 17.869 1.00 98.38 84 LYS A N 1
ATOM 641 C CA . LYS A 1 84 ? -15.812 2.309 18.507 1.00 98.38 84 LYS A CA 1
ATOM 642 C C . LYS A 1 84 ? -17.267 1.853 18.610 1.00 98.38 84 LYS A C 1
ATOM 644 O O . LYS A 1 84 ? -17.929 2.121 19.615 1.00 98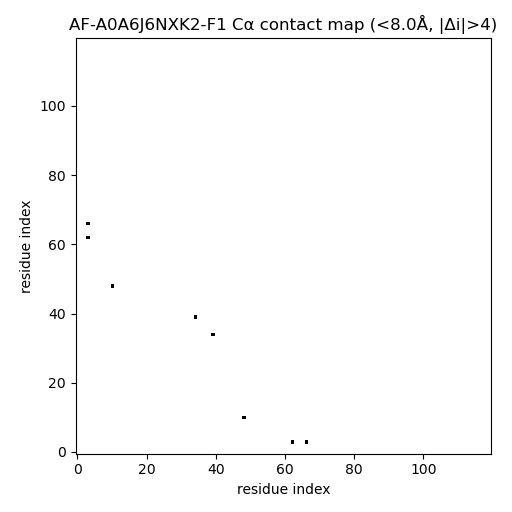.38 84 LYS A O 1
ATOM 649 N N . SER A 1 85 ? -17.796 1.198 17.579 1.00 98.31 85 SER A N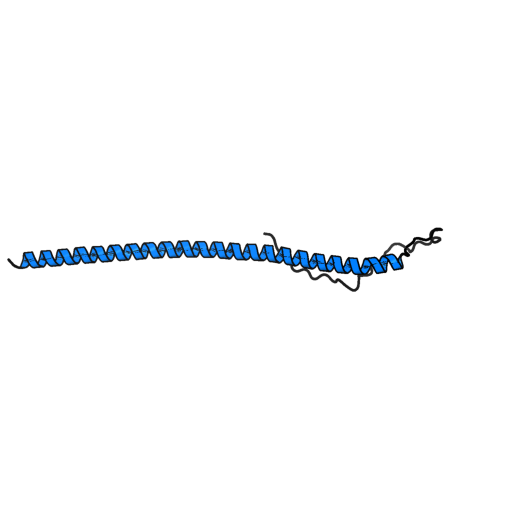 1
ATOM 650 C CA . SER A 1 85 ? -19.179 0.707 17.572 1.00 98.31 85 SER A CA 1
ATOM 651 C C . SER A 1 85 ? -19.387 -0.437 18.572 1.00 98.31 85 SER A C 1
ATOM 653 O O . SER A 1 85 ? -20.316 -0.388 19.380 1.00 98.31 85 SER A O 1
ATOM 655 N N . LEU A 1 86 ? -18.485 -1.420 18.582 1.00 98.38 86 LEU A N 1
ATOM 656 C CA . LEU A 1 86 ? -18.561 -2.597 19.441 1.00 98.38 86 LEU A CA 1
ATOM 657 C C . LEU A 1 86 ? -18.312 -2.235 20.902 1.00 98.38 86 LEU A C 1
ATOM 659 O O . LEU A 1 86 ? -19.028 -2.717 21.771 1.00 98.38 86 LEU A O 1
ATOM 663 N N . THR A 1 87 ? -17.385 -1.316 21.175 1.00 98.44 87 THR A N 1
ATOM 664 C CA . THR A 1 87 ? -17.137 -0.820 22.536 1.00 98.44 87 THR A CA 1
ATOM 665 C C . THR A 1 87 ? -18.381 -0.148 23.116 1.00 98.44 87 THR A C 1
ATOM 667 O O . THR A 1 87 ? -18.755 -0.410 24.258 1.00 98.44 87 THR A O 1
ATOM 670 N N . ARG A 1 88 ? -19.076 0.680 22.321 1.00 98.25 88 ARG A N 1
ATOM 671 C CA . ARG A 1 88 ? -20.339 1.301 22.750 1.00 98.25 88 ARG A CA 1
ATOM 672 C C . ARG A 1 88 ? -21.413 0.256 23.045 1.00 98.25 88 ARG A C 1
ATOM 674 O O . ARG A 1 88 ? -22.064 0.348 24.081 1.00 98.25 88 ARG A O 1
ATOM 681 N N . ARG A 1 89 ? -21.563 -0.753 22.180 1.00 98.19 89 ARG A N 1
ATOM 682 C CA . ARG A 1 89 ? -22.514 -1.859 22.391 1.00 98.19 89 ARG A CA 1
ATOM 683 C C . ARG A 1 89 ? -22.186 -2.673 23.640 1.00 98.19 89 ARG A C 1
ATOM 685 O O . ARG A 1 89 ? -23.088 -2.951 24.418 1.00 98.19 89 ARG A O 1
ATOM 692 N N . ALA A 1 90 ? -20.914 -2.995 23.862 1.00 98.50 90 ALA A N 1
ATOM 693 C CA . ALA A 1 90 ? -20.467 -3.726 25.044 1.00 98.50 90 ALA A CA 1
ATOM 694 C C . ALA A 1 90 ? -20.754 -2.949 26.338 1.00 98.50 90 ALA A C 1
ATOM 696 O O . ALA A 1 90 ? -21.225 -3.522 27.313 1.00 98.50 90 ALA A O 1
ATOM 697 N N . ASN A 1 91 ? -20.526 -1.632 26.343 1.00 98.12 91 ASN A N 1
ATOM 698 C CA . ASN A 1 91 ? -20.844 -0.793 27.498 1.00 98.12 91 ASN A CA 1
ATOM 699 C C . ASN A 1 91 ? -22.356 -0.705 27.753 1.00 98.12 91 ASN A C 1
ATOM 701 O O . ASN A 1 91 ? -22.770 -0.768 28.906 1.00 98.12 91 ASN A O 1
ATOM 705 N N . ALA A 1 92 ? -23.167 -0.589 26.698 1.00 98.25 92 ALA A N 1
ATOM 706 C CA . ALA A 1 92 ? -24.623 -0.580 26.822 1.00 98.25 92 ALA A CA 1
ATOM 707 C C . ALA A 1 92 ? -25.161 -1.918 27.359 1.00 98.25 92 ALA A C 1
ATOM 709 O O . ALA A 1 92 ? -25.984 -1.917 28.269 1.00 98.25 92 ALA A O 1
ATOM 710 N N . ALA A 1 93 ? -24.653 -3.048 26.855 1.00 98.06 93 ALA A N 1
ATOM 711 C CA . ALA A 1 93 ? -25.004 -4.376 27.358 1.00 98.06 93 ALA A CA 1
ATOM 712 C C . ALA A 1 93 ? -24.629 -4.536 28.839 1.00 98.06 93 ALA A C 1
ATOM 714 O O . ALA A 1 93 ? -25.470 -4.932 29.637 1.00 98.06 93 ALA A O 1
ATOM 715 N N . ARG A 1 94 ? -23.420 -4.105 29.228 1.00 98.50 94 ARG A N 1
ATOM 716 C CA . ARG A 1 94 ? -22.987 -4.114 30.634 1.00 98.50 94 ARG A CA 1
ATOM 717 C C . ARG A 1 94 ? -23.918 -3.299 31.536 1.00 98.50 94 ARG A C 1
ATOM 719 O O . ARG A 1 94 ? -24.223 -3.715 32.643 1.00 98.50 94 ARG A O 1
ATOM 726 N N . GLN A 1 95 ? -24.357 -2.122 31.088 1.00 98.19 95 GLN A N 1
ATOM 727 C CA . GLN A 1 95 ? -25.294 -1.296 31.860 1.00 98.19 95 GLN A CA 1
ATOM 728 C C . GLN A 1 95 ? -26.673 -1.952 31.987 1.00 98.19 95 GLN A C 1
ATOM 730 O O . GLN A 1 95 ? -27.288 -1.863 33.049 1.00 98.19 95 GLN A O 1
ATOM 735 N N . ALA A 1 96 ? -27.144 -2.618 30.930 1.00 98.19 96 ALA A N 1
ATOM 736 C CA . ALA A 1 96 ? -28.391 -3.371 30.966 1.00 98.19 96 ALA A CA 1
ATOM 737 C C . ALA A 1 96 ? -28.312 -4.539 31.964 1.00 98.19 96 ALA A C 1
ATOM 739 O O . ALA A 1 96 ? -29.228 -4.692 32.764 1.00 98.19 96 ALA A O 1
ATOM 740 N N . GLU A 1 97 ? -27.202 -5.285 31.984 1.00 98.25 97 GLU A N 1
ATOM 741 C CA . GLU A 1 97 ? -26.954 -6.359 32.961 1.00 98.25 97 GLU A CA 1
ATOM 742 C C . GLU A 1 97 ? -26.948 -5.832 34.402 1.00 98.25 97 GLU A C 1
ATOM 744 O O . GLU A 1 97 ? -27.699 -6.333 35.232 1.00 98.25 97 GLU A O 1
ATOM 749 N N . ILE A 1 98 ? -26.205 -4.756 34.692 1.00 98.12 98 ILE A N 1
ATOM 750 C CA . ILE A 1 98 ? -26.190 -4.140 36.035 1.00 98.12 98 ILE A CA 1
ATOM 751 C C . ILE A 1 98 ? -27.600 -3.700 36.458 1.00 98.12 98 ILE A C 1
ATOM 753 O O . ILE A 1 98 ? -28.005 -3.887 37.602 1.00 98.12 98 ILE A O 1
ATOM 757 N N . THR A 1 99 ? -28.364 -3.102 35.541 1.00 97.94 99 THR A N 1
ATOM 758 C CA . THR A 1 99 ? -29.735 -2.650 35.832 1.00 97.94 99 THR A CA 1
ATOM 759 C C . THR A 1 99 ? -30.664 -3.832 36.109 1.00 97.94 99 THR A C 1
ATOM 761 O O . THR A 1 99 ? -31.510 -3.746 37.002 1.00 97.94 99 THR A O 1
ATOM 764 N N . GLN A 1 100 ? -30.496 -4.929 35.368 1.00 98.00 100 GLN A N 1
ATOM 765 C CA . GLN A 1 100 ? -31.247 -6.164 35.560 1.00 98.00 100 GLN A CA 1
ATOM 766 C C . GLN A 1 100 ? -30.959 -6.764 36.940 1.00 98.00 100 GLN A C 1
ATOM 768 O O . GLN A 1 100 ? -31.898 -7.007 37.693 1.00 98.00 100 GLN A O 1
ATOM 773 N N . GLU A 1 101 ? -29.684 -6.897 37.315 1.00 97.75 101 GLU A N 1
ATOM 774 C CA . GLU A 1 101 ? -29.281 -7.399 38.635 1.00 97.75 101 GLU A CA 1
ATOM 775 C C . GLU A 1 101 ? -29.852 -6.541 39.773 1.00 97.75 101 GLU A C 1
ATOM 777 O O . GLU A 1 101 ? -30.412 -7.065 40.734 1.00 97.75 101 GLU A O 1
ATOM 782 N N . ILE A 1 102 ? -29.778 -5.209 39.659 1.00 97.19 102 ILE A N 1
ATOM 783 C CA . ILE A 1 102 ? -30.356 -4.302 40.663 1.00 97.19 102 ILE A CA 1
ATOM 784 C C . ILE A 1 102 ? -31.876 -4.482 40.748 1.00 97.19 102 ILE A C 1
ATOM 786 O O . ILE A 1 102 ? -32.427 -4.524 41.848 1.00 97.19 102 ILE A O 1
ATOM 790 N N . SER A 1 103 ? -32.558 -4.601 39.606 1.00 97.19 103 SER A N 1
ATOM 791 C CA . SER A 1 103 ? -34.015 -4.787 39.561 1.00 97.19 103 SER A CA 1
ATOM 792 C C . SER A 1 103 ? -34.439 -6.106 40.209 1.00 97.19 103 SER A C 1
ATOM 794 O O . SER A 1 103 ? -35.438 -6.143 40.926 1.00 97.19 103 SER A O 1
ATOM 796 N N . GLU A 1 104 ? -33.659 -7.170 40.013 1.00 96.81 104 GLU A N 1
ATOM 797 C CA . GLU A 1 104 ? -33.865 -8.468 40.661 1.00 96.81 104 GLU A CA 1
ATOM 798 C C . GLU A 1 104 ? -33.642 -8.396 42.178 1.00 96.81 104 GLU A C 1
ATOM 800 O O . GLU A 1 104 ? -34.455 -8.925 42.938 1.00 96.81 104 GLU A O 1
ATOM 805 N N . ILE A 1 105 ? -32.600 -7.693 42.636 1.00 95.81 105 ILE A N 1
ATOM 806 C CA . ILE A 1 105 ? -32.327 -7.490 44.069 1.00 95.81 105 ILE A CA 1
ATOM 807 C C . ILE A 1 105 ? -33.471 -6.720 44.741 1.00 95.81 105 ILE A C 1
ATOM 809 O O . ILE A 1 105 ? -33.959 -7.145 45.788 1.00 95.81 105 ILE A O 1
ATOM 813 N N . VAL A 1 106 ? -33.908 -5.603 44.151 1.00 96.12 106 VAL A N 1
ATOM 814 C CA . VAL A 1 106 ? -34.990 -4.772 44.708 1.00 96.12 106 VAL A CA 1
ATOM 815 C C . VAL A 1 106 ? -36.312 -5.539 44.708 1.00 96.12 106 VAL A C 1
ATOM 817 O O . VAL A 1 106 ? -36.968 -5.610 45.743 1.00 96.12 106 VAL A O 1
ATOM 820 N N . GLY A 1 107 ? -36.666 -6.190 43.594 1.00 95.50 107 GLY A N 1
ATOM 821 C CA . GLY A 1 107 ? -37.883 -6.999 43.511 1.00 95.50 107 GLY A CA 1
ATOM 822 C C . GLY A 1 107 ? -37.896 -8.166 44.506 1.00 95.50 107 GLY A C 1
ATOM 823 O O . GLY A 1 107 ? -38.928 -8.446 45.115 1.00 95.50 107 GLY A O 1
ATOM 824 N N . GLY A 1 108 ? -36.749 -8.820 44.723 1.00 94.38 108 GLY A N 1
ATOM 825 C CA . GLY A 1 108 ? -36.603 -9.873 45.730 1.00 94.38 108 GLY A CA 1
ATOM 826 C C . GLY A 1 108 ? -36.721 -9.360 47.169 1.00 94.38 108 GLY A C 1
ATOM 827 O O . GLY A 1 108 ? -37.372 -10.000 47.998 1.00 94.38 108 GLY A O 1
ATOM 828 N N . ALA A 1 109 ? -36.135 -8.199 47.471 1.00 94.56 109 ALA A N 1
ATOM 829 C CA . ALA A 1 109 ? -36.231 -7.570 48.788 1.00 94.56 109 ALA A CA 1
ATOM 830 C C . ALA A 1 109 ? -37.669 -7.127 49.117 1.00 94.56 109 ALA A C 1
ATOM 832 O O . ALA A 1 109 ? -38.158 -7.408 50.214 1.00 94.56 109 ALA A O 1
ATOM 833 N N . ASP A 1 110 ? -38.366 -6.506 48.162 1.00 93.31 110 ASP A N 1
ATOM 834 C CA . ASP A 1 110 ? -39.766 -6.092 48.316 1.00 93.31 110 ASP A CA 1
ATOM 835 C C . ASP A 1 110 ? -40.695 -7.298 48.516 1.00 93.31 110 ASP A C 1
ATOM 837 O O . ASP A 1 110 ? -41.571 -7.281 49.387 1.00 93.31 110 ASP A O 1
ATOM 841 N N . ALA A 1 111 ? -40.477 -8.387 47.769 1.00 92.81 111 ALA A N 1
ATOM 842 C CA . ALA A 1 111 ? -41.230 -9.627 47.945 1.00 92.81 111 ALA A CA 1
ATOM 843 C C . ALA A 1 111 ? -41.080 -10.181 49.373 1.00 92.81 111 ALA A C 1
ATOM 845 O O . ALA A 1 111 ? -42.077 -10.557 49.993 1.00 92.81 111 ALA A O 1
ATOM 846 N N . LEU A 1 112 ? -39.865 -10.163 49.933 1.00 90.25 112 LEU A N 1
ATOM 847 C CA . LEU A 1 112 ? -39.618 -10.603 51.307 1.00 90.25 112 LEU A CA 1
ATOM 848 C C . LEU A 1 112 ? -40.318 -9.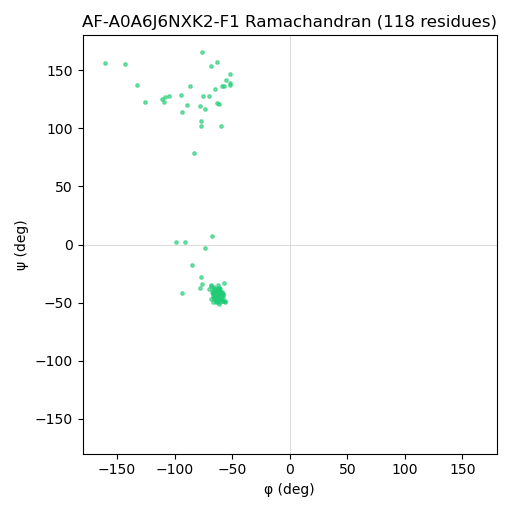707 52.342 1.00 90.25 112 LEU A C 1
ATOM 850 O O . LEU A 1 112 ? -40.930 -10.230 53.271 1.00 90.25 112 LEU A O 1
ATOM 854 N N . ALA A 1 113 ? -40.266 -8.382 52.170 1.00 88.75 113 ALA A N 1
ATOM 855 C CA . ALA A 1 113 ? -40.919 -7.423 53.066 1.00 88.75 113 ALA A CA 1
ATOM 856 C C . ALA A 1 113 ? -42.459 -7.516 53.027 1.00 88.75 113 ALA A C 1
ATOM 858 O O . ALA A 1 113 ? -43.136 -7.385 54.051 1.00 88.75 113 ALA A O 1
ATOM 859 N N . SER A 1 114 ? -43.034 -7.770 51.849 1.00 86.44 114 SER A N 1
ATOM 860 C CA . SER A 1 114 ? -44.479 -7.987 51.706 1.00 86.44 114 SER A CA 1
ATOM 861 C C . SER A 1 114 ? -44.941 -9.303 52.349 1.00 86.44 114 SER A C 1
ATOM 863 O O . SER A 1 114 ? -46.005 -9.353 52.962 1.00 86.44 114 SER A O 1
ATOM 865 N N . ALA A 1 115 ? -44.120 -10.356 52.290 1.00 84.00 115 ALA A N 1
ATOM 866 C CA . ALA A 1 115 ? -44.428 -11.639 52.916 1.00 84.00 115 ALA A CA 1
ATOM 867 C C . ALA A 1 115 ? -44.407 -11.572 54.454 1.00 84.00 115 ALA A C 1
ATOM 869 O O . ALA A 1 115 ? -45.216 -12.233 55.101 1.00 84.00 115 ALA A O 1
ATOM 870 N N . THR A 1 116 ? -43.520 -10.770 55.051 1.00 76.38 116 THR A N 1
ATOM 871 C CA . THR A 1 116 ? -43.465 -10.576 56.511 1.00 76.38 116 THR A CA 1
ATOM 872 C C . THR A 1 116 ? -44.555 -9.653 57.050 1.00 76.38 116 THR A C 1
ATOM 874 O O . THR A 1 116 ? -44.960 -9.830 58.192 1.00 76.38 116 THR A O 1
ATOM 877 N N . SER A 1 117 ? -45.061 -8.707 56.253 1.00 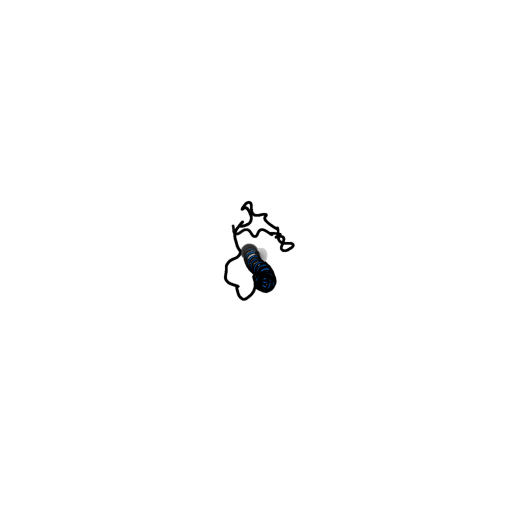70.94 117 SER A N 1
ATOM 878 C CA . SER A 1 117 ? -46.148 -7.795 56.658 1.00 70.94 117 SER A CA 1
ATOM 879 C C . SER A 1 117 ? -47.559 -8.364 56.459 1.00 70.94 117 SER A C 1
ATOM 881 O O . SER A 1 117 ? -48.499 -7.868 57.069 1.00 70.94 117 SER A O 1
ATOM 883 N N . GLY A 1 118 ? -47.724 -9.409 55.641 1.00 59.75 118 GLY A N 1
ATOM 884 C CA . GLY A 1 118 ? -48.992 -10.135 55.476 1.00 59.75 118 GLY A CA 1
ATOM 885 C C . GLY A 1 118 ? -49.188 -11.329 56.423 1.00 59.75 118 GLY A C 1
ATOM 886 O O . GLY A 1 118 ? -50.169 -12.054 56.274 1.00 59.75 118 GLY A O 1
ATOM 887 N N . GLY A 1 119 ? -48.237 -11.577 57.333 1.00 54.44 119 GLY A N 1
ATOM 888 C CA . GLY A 1 119 ? -48.255 -12.688 58.294 1.00 54.44 119 GLY A CA 1
ATOM 889 C C . GLY A 1 119 ? -48.730 -12.326 59.708 1.00 54.44 119 GLY A C 1
ATOM 890 O O . GLY A 1 119 ? -48.718 -13.205 60.570 1.00 54.44 119 GLY A O 1
ATOM 891 N N . GLU A 1 120 ? -49.125 -11.071 59.941 1.00 46.12 120 GLU A N 1
ATOM 892 C CA . GLU A 1 120 ? -49.818 -10.610 61.158 1.00 46.12 120 GLU A CA 1
ATOM 893 C C . GLU A 1 120 ? -51.335 -10.522 60.947 1.00 46.12 120 GLU A C 1
ATOM 895 O O . GLU A 1 120 ? -51.766 -10.083 59.855 1.00 46.12 120 GLU A O 1
#

Organism: NCBI:txid449393

Secondary structure (DSSP, 8-state):
-----------SSPP----SSPP--SPPPSS--SS-HHHHHHHHHHHHHHHHHHHHHHHHHHHHHHHHHHHHHHHHHHHHHHHHHHHHHHHHHHHHHHHHHHHHHHHHHHHHHHHHHT--

Mean predicted aligned error: 10.79 Å

Sequence (120 aa):
MITQRPLAKRMLPLEIVESSAPPADGPLPLYEFEPSAGDVLDALLPRYVESRIFNALLQSAASEHAARRRAMKSATDNAEELIKSLTRRANAARQAEITQEISEIVGGADALASATSGGE

InterPro domains:
  IPR000131 ATP synthase, F1 complex, gamma subunit [PF00231] (1-112)
  IPR000131 ATP synthase, F1 complex, gamma subunit [PR00126] (59-78)
  IPR000131 ATP synthase, F1 complex, gamma subunit [PR00126] (90-111)
  IPR000131 ATP synthase, F1 complex, gamma subunit [PTHR11693] (2-112)
  IPR023632 ATP synthase, F1 complex, gamma subunit conserved site [PS00153] (98-111)
  IPR035968 ATP synthase, F1 complex, gamma subunit superfamily [SSF52943] (1-112)

Radius of gyration: 40.25 Å; Cα contacts (8 Å, |Δi|>4): 4; chains: 1; bounding box: 89×29×110 Å

Solvent-accessible surface area (backbone atoms only — not comparable to full-atom values): 7408 Å² total; per-residue (Å²): 134,91,78,86,75,92,79,91,74,88,78,70,80,76,82,82,75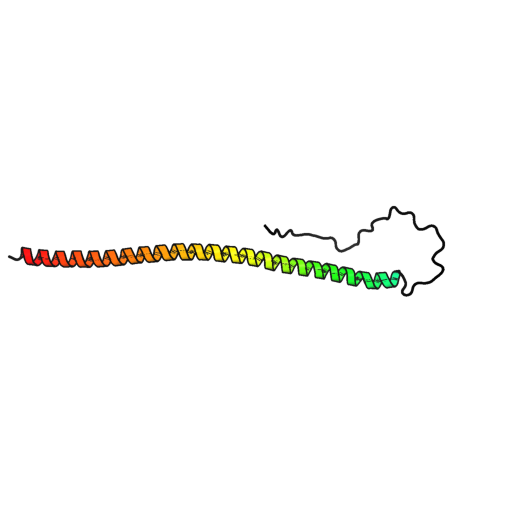,80,69,90,64,77,77,82,89,63,83,74,73,98,66,86,65,87,72,45,74,64,61,50,46,66,61,44,52,58,54,51,53,50,53,52,52,52,50,50,50,52,53,48,54,54,46,48,54,55,49,50,52,52,53,51,48,54,52,49,56,52,48,52,51,49,51,57,53,51,51,52,50,53,53,51,51,52,51,52,51,54,50,49,54,52,51,52,52,52,54,52,52,51,53,54,55,51,56,63,67,67,71,114

pLDDT: mean 87.15, std 12.27, range [46.12, 98.5]

Foldseek 3Di:
DDDDDDDDDDLDDDDPDDDPDDDPPDDDPPDDDPPHPVVVCVVVSVVVSVVVVVVVVVSVVVVVVVVVVVVVVVVVVVVVVVVVVVVVVVVVVVVVVVVVVVVVVVVVVVVVVVVVVVPD